Protein AF-A0A3M1IQW3-F1 (afdb_monomer_lite)

Sequence (66 aa):
MSFFCPHFDVETEQCLRLDVECVPGRNGCVLGRKTVFAVPPEQRVKDRRAKPPSRPTPPADPDETS

pLDDT: mean 80.46, std 14.56, range [52.75, 94.0]

Foldseek 3Di:
DDDDDPQQDPVVCPRVVVRGHDQALPVVHPCVPPDDDPDHSVVVVVVPVVDPPPPPPPPPPPPPDD

Structure (mmCIF, N/CA/C/O backbone):
data_AF-A0A3M1IQW3-F1
#
_entry.id   AF-A0A3M1IQW3-F1
#
loop_
_atom_site.group_PDB
_atom_site.id
_atom_site.type_symbol
_atom_site.label_atom_id
_atom_site.label_alt_id
_atom_site.label_comp_id
_atom_site.label_asym_id
_atom_site.label_entity_id
_atom_site.label_seq_id
_atom_site.pdbx_PDB_ins_code
_atom_site.Cartn_x
_atom_site.Cartn_y
_atom_site.Cartn_z
_atom_site.occupancy
_atom_site.B_iso_or_equiv
_atom_site.auth_seq_id
_atom_site.auth_comp_id
_atom_site.auth_asym_id
_atom_site.auth_atom_id
_atom_sit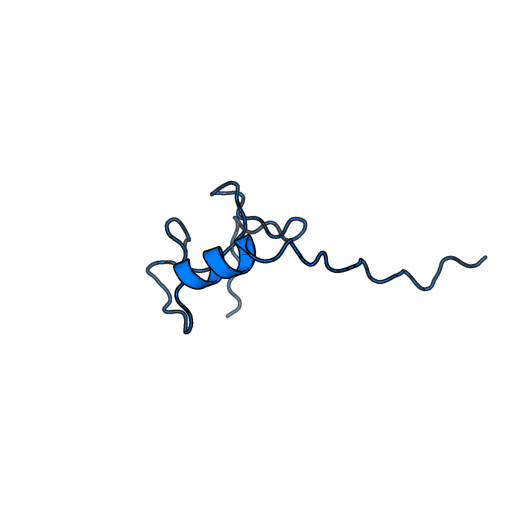e.pdbx_PDB_model_num
ATOM 1 N N . MET A 1 1 ? 16.142 12.081 0.112 1.00 52.75 1 MET A N 1
ATOM 2 C CA . MET A 1 1 ? 14.691 12.367 0.159 1.00 52.75 1 MET A CA 1
ATOM 3 C C . MET A 1 1 ? 13.961 11.172 0.754 1.00 52.75 1 MET A C 1
ATOM 5 O O . MET A 1 1 ? 14.127 10.078 0.230 1.00 52.75 1 MET A O 1
ATOM 9 N N . SER A 1 2 ? 13.172 11.361 1.811 1.00 72.88 2 SER A N 1
ATOM 10 C CA . SER A 1 2 ? 12.166 10.391 2.264 1.00 72.88 2 SER A CA 1
ATOM 11 C C . SER A 1 2 ? 10.841 10.667 1.544 1.00 72.88 2 SER A C 1
ATOM 13 O O . SER A 1 2 ? 10.486 11.820 1.303 1.00 72.88 2 SER A O 1
ATOM 15 N N . PHE A 1 3 ? 10.127 9.619 1.138 1.00 80.25 3 PHE A N 1
ATOM 16 C CA . PHE A 1 3 ? 8.798 9.740 0.540 1.00 80.25 3 PHE A CA 1
ATOM 17 C C . PHE A 1 3 ? 7.744 9.529 1.629 1.00 80.25 3 PHE A C 1
ATOM 19 O O . PHE A 1 3 ? 7.746 8.490 2.284 1.00 80.25 3 PHE A O 1
ATOM 26 N N . PHE A 1 4 ? 6.843 10.496 1.801 1.00 82.88 4 PHE A N 1
ATOM 27 C CA . PHE A 1 4 ? 5.689 10.386 2.691 1.00 82.88 4 PHE A CA 1
ATOM 28 C C . PHE A 1 4 ? 4.406 10.291 1.861 1.00 82.88 4 PHE A C 1
ATOM 30 O O . PHE A 1 4 ? 4.150 11.135 0.998 1.00 82.88 4 PHE A O 1
ATOM 37 N N . CYS A 1 5 ? 3.603 9.255 2.104 1.00 90.88 5 CYS A N 1
ATOM 38 C CA . CYS A 1 5 ? 2.310 9.080 1.452 1.00 90.88 5 CYS A CA 1
ATOM 39 C C . CYS A 1 5 ? 1.200 9.595 2.381 1.00 90.88 5 CYS A C 1
ATOM 41 O O . CYS A 1 5 ? 0.998 8.990 3.430 1.00 90.88 5 CYS A O 1
ATOM 43 N N . PRO A 1 6 ? 0.411 10.615 1.992 1.00 91.38 6 PRO A N 1
ATOM 44 C CA . PRO A 1 6 ? -0.671 11.143 2.832 1.00 91.38 6 PRO A CA 1
ATOM 45 C C . PRO A 1 6 ? -1.847 10.168 2.996 1.00 91.38 6 PRO A C 1
ATOM 47 O O . PRO A 1 6 ? -2.774 10.432 3.747 1.00 91.38 6 PRO A O 1
ATOM 50 N N . HIS A 1 7 ? -1.844 9.064 2.249 1.00 94.00 7 HIS A N 1
ATOM 51 C CA . HIS A 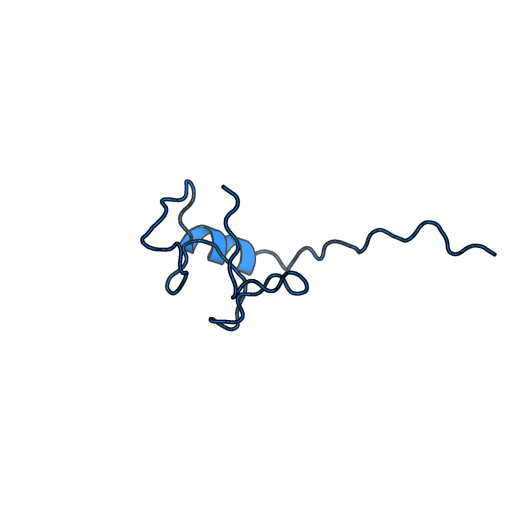1 7 ? -2.880 8.038 2.309 1.00 94.00 7 HIS A CA 1
ATOM 52 C C . HIS A 1 7 ? -2.436 6.797 3.081 1.00 94.00 7 HIS A C 1
ATOM 54 O O . HIS A 1 7 ? -3.186 5.828 3.098 1.00 94.00 7 HIS A O 1
ATOM 60 N N . PHE A 1 8 ? -1.212 6.771 3.614 1.00 93.19 8 PHE A N 1
ATOM 61 C CA . PHE A 1 8 ? -0.742 5.651 4.417 1.00 93.19 8 PHE A CA 1
ATOM 62 C C . PHE A 1 8 ? -1.133 5.878 5.873 1.00 93.19 8 PHE A C 1
ATOM 64 O O . PHE A 1 8 ? -0.695 6.854 6.478 1.00 93.19 8 PHE A O 1
ATOM 71 N N . ASP A 1 9 ? -1.956 4.978 6.399 1.00 92.38 9 ASP A N 1
ATOM 72 C CA . ASP A 1 9 ? -2.229 4.890 7.823 1.00 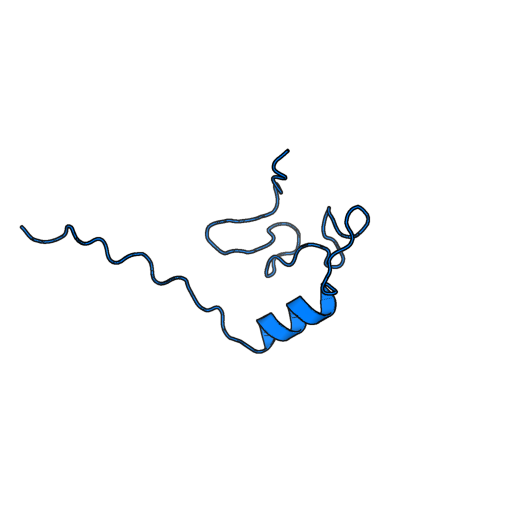92.38 9 ASP A CA 1
ATOM 73 C C . ASP A 1 9 ? -1.169 4.002 8.477 1.00 92.38 9 ASP A C 1
ATOM 75 O O . ASP A 1 9 ? -1.027 2.831 8.125 1.00 92.38 9 ASP A O 1
ATOM 79 N N . VAL A 1 10 ? -0.404 4.582 9.397 1.00 87.88 10 VAL A N 1
ATOM 80 C CA . VAL A 1 10 ? 0.691 3.895 10.091 1.00 87.88 10 VAL A CA 1
ATOM 81 C C . VAL A 1 10 ? 0.149 2.936 11.150 1.00 87.88 10 VAL A C 1
ATOM 83 O O . VAL A 1 10 ? 0.782 1.918 11.410 1.00 87.88 10 VAL A O 1
ATOM 86 N N . GLU A 1 11 ? -1.018 3.225 11.734 1.00 88.44 11 GLU A N 1
ATOM 87 C CA . GLU A 1 11 ? -1.589 2.410 12.810 1.00 88.44 11 GLU A CA 1
ATOM 88 C C . GLU A 1 11 ? -2.156 1.097 12.273 1.00 88.44 11 GLU A C 1
ATOM 90 O O . GLU A 1 11 ? -1.917 0.030 12.838 1.00 88.44 11 GLU A O 1
ATOM 95 N N . THR A 1 12 ? -2.889 1.164 11.159 1.00 87.75 12 THR A N 1
ATOM 96 C CA . THR A 1 12 ? -3.520 -0.023 10.560 1.00 87.75 12 THR A CA 1
ATOM 97 C C . THR A 1 12 ? -2.760 -0.593 9.364 1.00 87.75 12 THR A C 1
ATOM 99 O O . THR A 1 12 ? -3.147 -1.630 8.829 1.00 87.75 12 THR A O 1
ATOM 102 N N . GLU A 1 13 ? -1.689 0.071 8.922 1.00 89.31 13 GLU A N 1
ATOM 103 C CA . GLU A 1 13 ? -0.934 -0.249 7.701 1.00 89.31 13 GLU A CA 1
ATOM 104 C C . GLU A 1 13 ? -1.799 -0.260 6.419 1.00 89.31 13 GLU A C 1
ATOM 106 O O . GLU A 1 13 ? -1.479 -0.902 5.406 1.00 89.31 13 GLU A O 1
ATOM 111 N N . GLN A 1 14 ? -2.911 0.477 6.428 1.00 92.62 14 GLN A N 1
ATOM 112 C CA . GLN A 1 14 ? -3.853 0.547 5.315 1.00 92.62 14 GLN A CA 1
ATOM 113 C C . GLN A 1 14 ? -3.646 1.787 4.447 1.00 92.62 14 GLN A C 1
ATOM 115 O O . GLN A 1 14 ? -3.043 2.792 4.822 1.00 92.62 14 GLN A O 1
ATOM 120 N N . CYS A 1 15 ? -4.145 1.699 3.219 1.00 93.50 15 CYS A N 1
ATOM 121 C CA . CYS A 1 15 ? -4.243 2.826 2.317 1.00 93.50 15 CYS A CA 1
ATOM 122 C C . CYS A 1 15 ? -5.630 3.460 2.444 1.00 93.50 15 CYS A C 1
ATOM 124 O O . CYS A 1 15 ? -6.580 2.973 1.836 1.00 93.50 15 CYS A O 1
ATOM 126 N N . LEU A 1 16 ? -5.724 4.597 3.134 1.00 93.94 16 LEU A N 1
ATOM 127 C CA . LEU A 1 16 ? -6.969 5.347 3.367 1.00 93.94 16 LEU A CA 1
ATOM 128 C C . LEU A 1 16 ? -7.696 5.753 2.076 1.00 93.94 16 LEU A C 1
ATOM 130 O O . LEU A 1 16 ? -8.899 5.971 2.061 1.00 93.94 16 LEU A O 1
ATOM 134 N N . ARG A 1 17 ? -6.966 5.869 0.963 1.00 93.19 17 ARG A N 1
ATOM 135 C CA . ARG A 1 17 ? -7.546 6.211 -0.343 1.00 93.19 17 ARG A CA 1
ATOM 136 C C . ARG A 1 17 ? -8.240 5.034 -1.023 1.00 93.19 17 ARG A C 1
ATOM 138 O O . ARG A 1 17 ? -9.140 5.245 -1.828 1.00 93.19 17 ARG A O 1
ATOM 145 N N . LEU A 1 18 ? -7.735 3.824 -0.804 1.00 91.12 18 LEU A N 1
ATOM 146 C CA . LEU A 1 18 ? -8.234 2.617 -1.464 1.00 91.12 18 LEU A CA 1
ATOM 147 C C . LEU A 1 18 ? -9.048 1.738 -0.508 1.00 91.12 18 LEU A C 1
ATOM 149 O O . LEU A 1 18 ? -9.631 0.765 -0.976 1.00 91.12 18 LEU A O 1
ATOM 153 N N . ASP A 1 19 ? -9.058 2.086 0.780 1.00 91.38 19 ASP A N 1
ATOM 154 C CA . ASP A 1 19 ? -9.754 1.407 1.876 1.00 91.38 19 ASP A CA 1
ATOM 155 C C . ASP A 1 19 ? -9.382 -0.076 2.015 1.00 91.38 19 ASP A C 1
ATOM 157 O O . ASP A 1 19 ? -10.204 -0.979 2.109 1.00 91.38 19 ASP A O 1
ATOM 161 N N . VAL A 1 20 ? -8.085 -0.343 1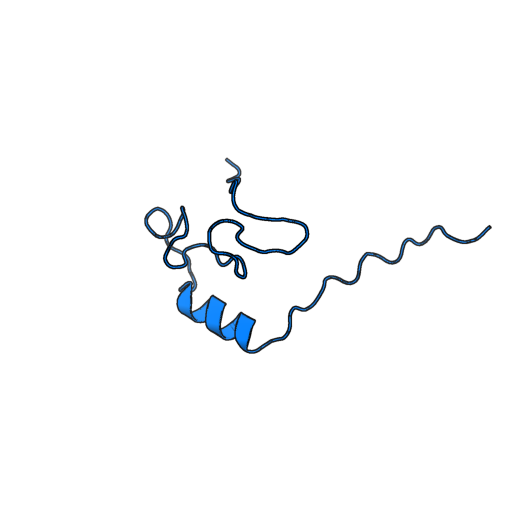.905 1.00 90.44 20 VAL A N 1
ATOM 162 C CA . VAL A 1 20 ? -7.504 -1.687 1.841 1.00 90.44 20 VAL A CA 1
ATOM 163 C C . VAL A 1 20 ? -6.033 -1.613 2.223 1.00 90.44 20 VAL A C 1
ATOM 165 O O . VAL A 1 20 ? -5.427 -0.543 2.207 1.00 90.44 20 VAL A O 1
ATOM 168 N N . GLU A 1 21 ? -5.418 -2.767 2.445 1.00 8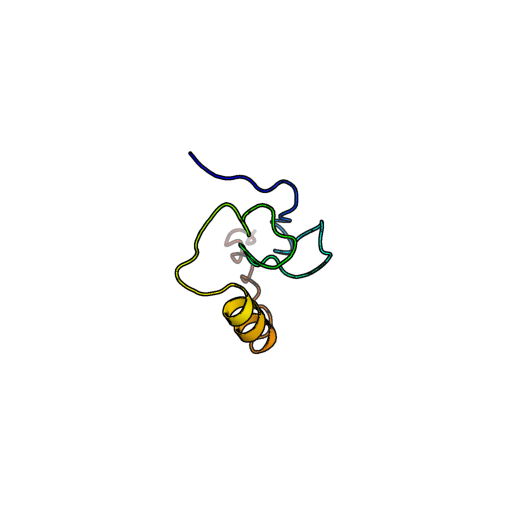9.69 21 GLU A N 1
ATOM 169 C CA . GLU A 1 21 ? -3.991 -2.898 2.731 1.00 89.69 21 GLU A CA 1
ATOM 170 C C . GLU A 1 21 ? -3.080 -2.095 1.777 1.00 89.69 21 GLU A C 1
ATOM 172 O O . GLU A 1 21 ? -3.225 -2.108 0.538 1.00 89.69 21 GLU A O 1
ATOM 177 N N . CYS A 1 22 ? -2.114 -1.387 2.372 1.00 91.62 22 CYS A N 1
ATOM 178 C CA . CYS A 1 22 ? -1.176 -0.554 1.640 1.00 91.62 22 CYS A CA 1
ATOM 179 C C . CYS A 1 22 ? -0.106 -1.408 0.942 1.00 91.62 22 CYS A C 1
ATOM 181 O O . CYS A 1 22 ? 0.782 -1.981 1.568 1.00 91.62 22 CYS A O 1
ATOM 183 N N . VAL A 1 23 ? -0.147 -1.446 -0.395 1.00 92.50 23 VAL A N 1
ATOM 184 C CA . VAL A 1 23 ? 0.902 -2.068 -1.218 1.00 92.50 23 VAL A CA 1
ATOM 185 C C . VAL A 1 23 ? 1.474 -1.027 -2.182 1.00 92.50 23 VAL A C 1
ATOM 187 O O . VAL A 1 23 ? 0.791 -0.643 -3.134 1.00 92.50 23 VAL A O 1
ATOM 190 N N . PRO A 1 24 ? 2.724 -0.561 -1.989 1.00 91.56 24 PRO A N 1
ATOM 191 C CA . PRO A 1 24 ? 3.339 0.432 -2.868 1.00 91.56 24 PRO A CA 1
ATOM 192 C C . PRO A 1 24 ? 3.336 -0.014 -4.330 1.00 91.56 24 PRO A C 1
ATOM 194 O O . PRO A 1 24 ? 3.710 -1.145 -4.625 1.00 91.56 24 PRO A O 1
ATOM 197 N N . GLY A 1 25 ? 2.919 0.858 -5.245 1.00 91.75 25 GLY A N 1
ATOM 198 C CA . GLY A 1 25 ? 2.911 0.578 -6.683 1.00 91.75 25 GLY A CA 1
ATOM 199 C C . GLY A 1 25 ? 1.657 -0.119 -7.219 1.00 91.75 25 GLY A C 1
ATOM 200 O O . GLY A 1 25 ? 1.507 -0.192 -8.433 1.00 91.75 25 GLY A O 1
ATOM 201 N N . ARG A 1 26 ? 0.730 -0.578 -6.363 1.00 92.44 26 ARG A N 1
ATOM 202 C CA . ARG A 1 26 ? -0.543 -1.175 -6.813 1.00 92.44 26 ARG A CA 1
ATOM 203 C C . ARG A 1 26 ? -1.359 -0.223 -7.686 1.00 92.44 26 ARG A C 1
ATOM 205 O O . ARG A 1 26 ? -1.198 0.997 -7.605 1.00 92.44 26 ARG A O 1
ATOM 212 N N . ASN A 1 27 ? -2.318 -0.767 -8.433 1.00 90.44 27 ASN A N 1
ATOM 213 C CA . ASN A 1 27 ? -3.257 0.065 -9.178 1.00 90.44 27 ASN A CA 1
ATOM 214 C C . ASN A 1 27 ? -3.986 1.046 -8.230 1.00 90.44 27 ASN A C 1
ATOM 216 O O . ASN A 1 27 ? -4.481 0.649 -7.172 1.00 90.44 27 ASN A O 1
ATOM 220 N N . GLY A 1 28 ? -3.976 2.333 -8.588 1.00 88.81 28 GLY A N 1
ATOM 221 C CA . GLY A 1 28 ? -4.457 3.442 -7.755 1.00 88.81 28 GLY A CA 1
ATOM 222 C C . GLY A 1 28 ? -3.425 4.063 -6.796 1.00 88.81 28 GLY A C 1
ATOM 223 O O . GLY A 1 28 ? -3.707 5.104 -6.205 1.00 88.81 28 GLY A O 1
ATOM 224 N N . CYS A 1 29 ? -2.225 3.487 -6.648 1.00 92.62 29 CYS A N 1
ATOM 225 C CA . CYS A 1 29 ? -1.154 4.052 -5.821 1.00 92.62 29 CYS A CA 1
ATOM 226 C C . CYS A 1 29 ? -0.481 5.248 -6.509 1.00 92.62 29 CYS A C 1
ATOM 228 O O . CYS A 1 29 ? -0.155 5.197 -7.696 1.00 92.62 29 CYS A O 1
ATOM 230 N N . VAL A 1 30 ? -0.155 6.287 -5.735 1.00 90.81 30 VAL A N 1
ATOM 231 C CA . VAL A 1 30 ? 0.565 7.485 -6.214 1.00 90.81 30 VAL A CA 1
ATOM 232 C C . VAL A 1 30 ? 1.951 7.180 -6.805 1.00 90.81 30 VAL A C 1
ATOM 234 O O . VAL A 1 30 ? 2.466 7.970 -7.598 1.00 90.81 30 VAL A O 1
ATOM 237 N N . LEU A 1 31 ? 2.537 6.030 -6.452 1.00 89.50 31 LEU A N 1
ATOM 238 C CA . LEU A 1 31 ? 3.821 5.548 -6.969 1.00 89.50 31 LEU A CA 1
ATOM 239 C C . LEU A 1 31 ? 3.692 4.632 -8.195 1.00 89.50 31 LEU A C 1
ATOM 241 O O . LEU A 1 31 ? 4.691 4.402 -8.869 1.00 89.50 31 LEU A O 1
ATOM 245 N N . GLY A 1 32 ? 2.494 4.131 -8.522 1.00 85.75 32 GLY A N 1
ATOM 246 C CA . GLY A 1 32 ? 2.302 3.055 -9.509 1.00 85.75 32 GLY A CA 1
ATOM 247 C C . GLY A 1 32 ? 2.793 3.361 -10.927 1.00 85.75 32 GLY A C 1
ATOM 248 O O . GLY A 1 32 ? 3.062 2.443 -11.688 1.00 85.75 32 GLY A O 1
ATOM 249 N N . ARG A 1 33 ? 2.951 4.642 -11.283 1.00 84.06 33 ARG A N 1
ATOM 250 C CA . ARG A 1 33 ? 3.527 5.078 -12.573 1.00 84.06 33 ARG A CA 1
ATOM 251 C C . ARG A 1 33 ? 4.858 5.819 -12.445 1.00 84.06 33 ARG A C 1
ATOM 253 O O . ARG A 1 33 ? 5.439 6.194 -13.454 1.00 84.06 33 ARG A O 1
ATOM 260 N N . LYS A 1 34 ? 5.303 6.092 -11.216 1.00 86.19 34 LYS A N 1
ATOM 261 C CA . LYS A 1 34 ? 6.484 6.925 -10.930 1.00 86.19 34 LYS A CA 1
ATOM 262 C C . LYS A 1 34 ? 7.689 6.105 -10.487 1.00 86.19 34 LYS A C 1
ATOM 264 O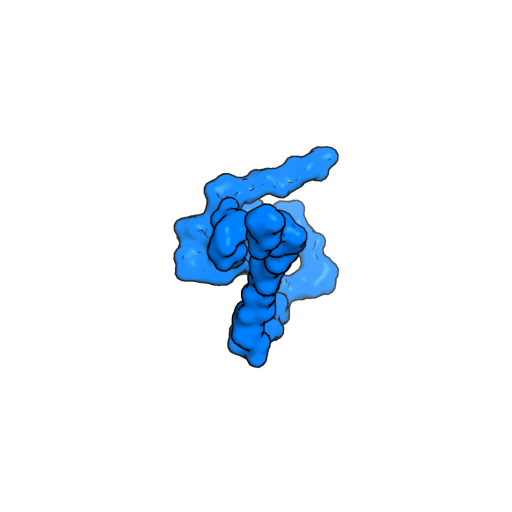 O . LYS A 1 34 ? 8.802 6.619 -10.472 1.00 86.19 34 LYS A O 1
ATOM 269 N N . THR A 1 35 ? 7.469 4.856 -10.087 1.00 87.00 35 THR A N 1
ATOM 270 C CA . THR A 1 35 ? 8.494 4.022 -9.467 1.00 87.00 35 THR A CA 1
ATOM 271 C C . THR A 1 35 ? 8.363 2.593 -9.960 1.00 87.00 35 THR A C 1
ATOM 273 O O . THR A 1 35 ? 7.267 2.035 -9.987 1.00 87.00 35 THR A O 1
ATOM 276 N N . VAL A 1 36 ? 9.498 2.000 -10.321 1.00 88.12 36 VAL A N 1
ATOM 277 C CA . VAL A 1 36 ? 9.605 0.575 -10.631 1.00 88.12 36 VAL A CA 1
ATOM 278 C C . VAL A 1 36 ? 10.031 -0.147 -9.359 1.00 88.12 36 VAL A C 1
ATOM 280 O O . VAL A 1 36 ? 11.012 0.231 -8.722 1.00 88.12 36 VAL A O 1
ATOM 283 N N . PHE A 1 37 ? 9.274 -1.169 -8.973 1.00 88.56 37 PHE A N 1
ATOM 284 C CA . PHE A 1 37 ? 9.587 -2.015 -7.825 1.00 88.56 37 PHE A CA 1
ATOM 285 C C . PHE A 1 37 ? 10.236 -3.308 -8.313 1.00 88.56 37 PHE A C 1
ATOM 287 O O . PHE A 1 37 ? 9.831 -3.839 -9.343 1.00 88.56 37 PHE A O 1
ATOM 294 N N . ALA A 1 38 ? 11.196 -3.839 -7.551 1.00 92.06 38 ALA A N 1
ATOM 295 C CA . ALA A 1 38 ? 11.844 -5.112 -7.876 1.00 92.06 38 ALA A CA 1
ATOM 296 C C . ALA A 1 38 ? 10.845 -6.283 -7.930 1.00 92.06 38 ALA A C 1
ATOM 298 O O . ALA A 1 38 ? 10.983 -7.176 -8.759 1.00 92.06 38 ALA A O 1
ATOM 299 N N . VAL A 1 39 ? 9.819 -6.251 -7.070 1.00 90.69 39 VAL A N 1
ATOM 300 C CA . VAL A 1 39 ? 8.716 -7.221 -7.067 1.00 90.69 39 VAL A CA 1
ATOM 301 C C . VAL A 1 39 ? 7.417 -6.530 -7.496 1.00 90.69 39 VAL A C 1
ATOM 303 O O . VAL A 1 39 ? 7.029 -5.526 -6.867 1.00 90.69 39 VAL A O 1
ATOM 306 N N . PRO A 1 40 ? 6.706 -7.067 -8.508 1.00 91.19 40 PRO A N 1
ATOM 307 C CA . PRO A 1 40 ? 5.434 -6.524 -8.960 1.00 91.19 40 PRO A CA 1
ATOM 308 C C . PRO A 1 40 ? 4.430 -6.378 -7.807 1.00 91.19 40 PRO A C 1
ATOM 310 O O . PRO A 1 40 ? 4.339 -7.254 -6.937 1.00 91.19 40 PRO A O 1
ATOM 313 N N . PRO A 1 41 ? 3.672 -5.272 -7.753 1.00 90.81 41 PRO A N 1
ATOM 314 C CA . PRO A 1 41 ? 2.698 -5.046 -6.690 1.00 90.81 41 PRO A CA 1
ATOM 315 C C . PRO A 1 41 ? 1.615 -6.132 -6.641 1.00 90.81 41 PRO A C 1
ATOM 317 O O . PRO A 1 41 ? 1.163 -6.483 -5.556 1.00 90.81 41 PRO A O 1
ATOM 320 N N . GLU A 1 42 ? 1.239 -6.715 -7.778 1.00 89.88 42 GLU A N 1
ATOM 321 C CA . GLU A 1 42 ? 0.235 -7.778 -7.871 1.00 89.88 42 GLU A CA 1
ATOM 322 C C . GLU A 1 42 ? 0.666 -9.042 -7.122 1.00 89.88 42 GLU A C 1
ATOM 324 O O . GLU A 1 42 ? -0.172 -9.706 -6.514 1.00 89.88 42 GLU A O 1
ATOM 329 N N . GLN A 1 43 ? 1.962 -9.369 -7.140 1.00 91.12 43 GLN A N 1
ATOM 330 C CA . GLN A 1 43 ? 2.498 -10.506 -6.388 1.00 91.12 43 GLN A CA 1
ATOM 331 C C . GLN A 1 43 ? 2.470 -10.222 -4.883 1.00 91.12 43 GLN A C 1
ATOM 333 O O . GLN A 1 43 ? 1.931 -11.019 -4.123 1.00 91.12 43 GLN A O 1
ATOM 338 N N . ARG A 1 44 ? 2.901 -9.028 -4.458 1.00 90.12 44 ARG A N 1
ATOM 339 C CA . ARG A 1 44 ? 2.878 -8.630 -3.038 1.00 90.12 44 ARG A CA 1
ATOM 340 C C . ARG A 1 44 ? 1.469 -8.598 -2.439 1.00 90.12 44 ARG A C 1
ATOM 342 O O . ARG A 1 44 ? 1.297 -8.958 -1.279 1.00 90.12 44 ARG A O 1
ATOM 349 N N . VAL A 1 45 ? 0.462 -8.193 -3.220 1.00 88.56 45 VAL A N 1
ATOM 350 C CA . VAL A 1 45 ? -0.953 -8.262 -2.805 1.00 88.56 45 VAL A CA 1
ATOM 351 C C . VAL A 1 45 ? -1.396 -9.715 -2.592 1.00 88.56 45 VAL A C 1
ATOM 353 O O . VAL A 1 45 ? -2.147 -9.990 -1.658 1.00 88.56 45 VAL A O 1
ATOM 356 N N . LYS A 1 46 ? -0.955 -10.653 -3.443 1.00 87.19 46 LYS A N 1
ATOM 357 C CA . LYS A 1 46 ? -1.291 -12.080 -3.302 1.00 87.19 46 LYS A CA 1
ATOM 358 C C . LYS A 1 46 ? -0.640 -12.692 -2.064 1.00 87.19 46 LYS A C 1
ATOM 360 O O . LYS A 1 46 ? -1.336 -13.355 -1.301 1.00 87.19 46 LYS A O 1
ATOM 365 N N . ASP A 1 47 ? 0.640 -12.412 -1.832 1.00 84.88 47 ASP A N 1
ATOM 366 C CA . ASP A 1 47 ? 1.379 -12.954 -0.684 1.00 84.88 47 ASP A CA 1
ATOM 367 C C . ASP A 1 47 ? 0.790 -12.486 0.653 1.00 84.88 47 ASP A C 1
ATOM 369 O O . ASP A 1 47 ? 0.652 -13.273 1.588 1.00 84.88 47 ASP A O 1
ATOM 373 N N . ARG A 1 48 ? 0.368 -11.217 0.728 1.00 78.56 48 ARG A N 1
ATOM 374 C CA . ARG A 1 48 ? -0.296 -10.652 1.912 1.00 78.56 48 ARG A CA 1
ATOM 375 C C . ARG A 1 48 ? -1.707 -11.194 2.129 1.00 78.56 48 ARG A C 1
ATOM 377 O O . ARG A 1 48 ? -2.098 -11.423 3.261 1.00 78.56 48 ARG A O 1
ATOM 384 N N . ARG A 1 49 ? -2.458 -11.506 1.068 1.00 75.88 49 ARG A N 1
ATOM 385 C CA . ARG A 1 49 ? -3.743 -12.220 1.213 1.00 75.88 49 ARG A CA 1
ATOM 386 C C . ARG A 1 49 ? -3.571 -13.655 1.712 1.00 75.88 49 ARG A C 1
ATOM 388 O O . ARG A 1 49 ? -4.468 -14.168 2.372 1.00 75.88 49 ARG A O 1
ATOM 395 N N . ALA A 1 50 ? -2.457 -14.305 1.379 1.00 70.44 50 ALA A N 1
ATOM 396 C CA . ALA A 1 50 ? -2.184 -15.686 1.771 1.00 70.44 50 ALA A CA 1
ATOM 397 C C . ALA A 1 50 ? -1.701 -15.826 3.226 1.00 70.44 50 ALA A C 1
ATOM 399 O O . ALA A 1 50 ? -1.788 -16.915 3.793 1.00 70.44 50 ALA A O 1
ATOM 400 N N . LYS A 1 51 ? -1.211 -14.745 3.846 1.00 57.09 51 LYS A N 1
ATOM 401 C CA . LYS A 1 51 ? -0.708 -14.739 5.222 1.00 57.09 51 LYS A CA 1
ATOM 402 C C . LYS A 1 51 ? -1.539 -13.755 6.056 1.00 57.09 51 LYS A C 1
ATOM 404 O O . LYS A 1 51 ? -1.544 -12.577 5.720 1.00 57.09 51 LYS A O 1
ATOM 409 N N . PRO A 1 52 ? -2.227 -14.174 7.138 1.00 54.97 52 PRO A N 1
ATOM 410 C CA . PRO A 1 52 ? -2.909 -13.216 8.009 1.00 54.97 52 PRO A CA 1
ATOM 411 C C . PRO A 1 52 ? -1.899 -12.165 8.492 1.00 54.97 52 PRO A C 1
ATOM 413 O O . PRO A 1 52 ? -0.720 -12.513 8.643 1.00 54.97 52 PRO A O 1
ATOM 416 N N . PRO A 1 53 ? -2.320 -10.903 8.715 1.00 56.16 53 PRO A N 1
ATOM 417 C CA . PRO A 1 53 ? -1.405 -9.850 9.124 1.00 56.16 53 PRO A CA 1
ATOM 418 C C . PRO A 1 53 ? -0.651 -10.345 10.352 1.00 56.16 53 PRO A C 1
ATOM 420 O O . PRO A 1 53 ? -1.250 -10.638 11.392 1.00 56.16 53 PRO A O 1
ATOM 423 N N . SER A 1 54 ? 0.665 -10.496 10.215 1.00 54.59 54 SER A N 1
ATOM 424 C CA . SER A 1 54 ? 1.536 -10.637 11.367 1.00 54.59 54 SER A CA 1
ATOM 425 C C . SER A 1 54 ? 1.475 -9.290 12.060 1.00 54.59 54 SER A C 1
ATOM 427 O O . SER A 1 54 ? 2.249 -8.400 11.718 1.00 54.59 54 SER A O 1
ATOM 429 N N . ARG A 1 55 ? 0.490 -9.112 12.949 1.00 59.03 55 ARG A N 1
ATOM 430 C CA . ARG A 1 55 ? 0.456 -7.964 13.848 1.00 59.03 55 ARG A CA 1
ATOM 431 C C . ARG A 1 55 ? 1.863 -7.850 14.428 1.00 59.03 55 ARG A C 1
ATOM 433 O O . ARG A 1 55 ? 2.346 -8.863 14.948 1.00 59.03 55 ARG A O 1
ATOM 440 N N . PRO A 1 56 ? 2.541 -6.697 14.331 1.00 55.62 56 PRO A N 1
ATOM 441 C CA . PRO A 1 56 ? 3.620 -6.461 15.262 1.00 55.62 56 PRO A CA 1
ATOM 442 C C . PRO A 1 56 ? 2.972 -6.581 16.641 1.00 55.62 56 PRO A C 1
ATOM 444 O O . PRO A 1 56 ? 2.022 -5.863 16.953 1.00 55.62 56 PRO A O 1
ATOM 447 N N . THR A 1 57 ? 3.390 -7.569 17.429 1.00 54.00 57 THR A N 1
ATOM 448 C CA . THR A 1 57 ? 3.096 -7.547 18.857 1.00 54.00 57 THR A CA 1
ATOM 449 C C . THR A 1 57 ? 3.578 -6.176 19.327 1.00 54.00 57 THR A C 1
ATOM 451 O O . THR A 1 57 ? 4.731 -5.844 19.019 1.00 54.00 57 THR A O 1
ATOM 454 N N . PRO A 1 58 ? 2.741 -5.346 19.977 1.00 57.84 58 PRO A N 1
ATOM 455 C CA . PRO A 1 58 ? 3.267 -4.149 20.615 1.00 57.84 58 PRO A CA 1
ATOM 456 C C . PRO A 1 58 ? 4.456 -4.594 21.477 1.00 57.84 58 PRO A C 1
ATOM 458 O O . PRO A 1 58 ? 4.388 -5.694 22.049 1.00 57.84 58 PRO A O 1
ATOM 461 N N . PRO A 1 59 ? 5.573 -3.840 21.500 1.00 54.66 59 PRO A N 1
ATOM 462 C CA . PRO A 1 59 ? 6.636 -4.156 22.439 1.00 54.66 59 PRO A CA 1
ATOM 463 C C . PRO A 1 59 ? 5.962 -4.268 23.805 1.00 54.66 59 PRO A C 1
ATOM 465 O O . PRO A 1 59 ? 5.222 -3.369 24.190 1.00 54.66 59 PRO A O 1
ATOM 468 N N . ALA A 1 60 ? 6.106 -5.416 24.468 1.00 58.50 60 ALA A N 1
ATOM 469 C CA . ALA A 1 60 ? 5.655 -5.536 25.841 1.00 58.50 60 ALA A CA 1
ATOM 470 C C . ALA A 1 60 ? 6.405 -4.447 26.607 1.00 58.50 60 ALA A C 1
ATOM 472 O O . ALA A 1 60 ? 7.630 -4.535 26.695 1.00 58.50 60 ALA A O 1
ATOM 473 N N . ASP A 1 61 ? 5.704 -3.397 27.039 1.00 54.16 61 ASP A N 1
ATOM 474 C CA . ASP A 1 61 ? 6.264 -2.368 27.907 1.00 54.16 61 ASP A CA 1
ATOM 475 C C . ASP A 1 61 ? 6.895 -3.091 29.105 1.00 54.16 61 ASP A C 1
ATOM 477 O O . ASP A 1 61 ? 6.177 -3.760 29.853 1.00 54.16 61 ASP A O 1
ATOM 481 N N . PRO A 1 62 ? 8.228 -3.045 29.287 1.00 64.25 62 PRO A N 1
ATOM 482 C CA . PRO A 1 62 ? 8.868 -3.739 30.397 1.00 64.25 62 PRO A CA 1
ATOM 483 C C . PRO A 1 62 ? 8.728 -2.983 31.731 1.00 64.25 62 PRO A C 1
ATOM 485 O O . PRO A 1 62 ? 9.428 -3.325 32.678 1.00 64.25 62 PRO A O 1
ATOM 488 N N . ASP A 1 63 ? 7.847 -1.981 31.825 1.00 60.56 63 ASP A N 1
ATOM 489 C CA . ASP A 1 63 ? 7.746 -1.065 32.968 1.00 60.56 63 ASP A CA 1
ATOM 490 C C . ASP A 1 63 ? 6.301 -0.958 33.496 1.00 60.56 63 ASP A C 1
ATOM 492 O O . ASP A 1 63 ? 5.721 0.114 33.618 1.00 60.56 63 ASP A O 1
ATOM 496 N N . GLU A 1 64 ? 5.684 -2.101 33.802 1.00 54.59 64 GLU A N 1
ATOM 497 C CA . GLU A 1 64 ? 4.531 -2.158 34.711 1.00 54.59 64 GLU A CA 1
ATOM 498 C C . GLU A 1 64 ? 4.836 -3.175 35.822 1.00 54.59 64 GLU A C 1
ATOM 500 O O . GLU A 1 64 ? 4.339 -4.298 35.873 1.00 54.59 64 GLU A O 1
ATOM 505 N N . THR A 1 65 ? 5.760 -2.811 36.708 1.00 58.69 65 THR A N 1
ATOM 506 C CA . THR A 1 65 ? 5.901 -3.425 38.031 1.00 58.69 65 THR A CA 1
ATOM 507 C C . THR A 1 65 ? 6.180 -2.308 39.024 1.00 58.69 65 THR A C 1
ATOM 509 O O . THR A 1 65 ? 7.167 -1.590 38.898 1.00 58.69 65 THR A O 1
ATOM 512 N N . SER A 1 66 ? 5.221 -2.171 39.942 1.00 62.75 66 SER A N 1
ATOM 513 C CA . SER A 1 66 ? 5.158 -1.302 41.121 1.00 62.75 66 SER A CA 1
ATOM 514 C C . SER A 1 66 ? 6.460 -1.070 41.878 1.00 62.75 66 SER A C 1
ATOM 516 O O . SER A 1 66 ? 7.261 -2.020 42.012 1.00 62.75 66 SER A O 1
#

Secondary structure (DSSP, 8-state):
-----TTB-TTT-EETTTTEE--TTSTT-TTTTT---SS-HHHHHHHHHHS---PPPPP--S----

Radius of gyration: 15.38 Å; chains: 1; bounding box: 24×28×54 Å